Protein 8W97 (pdb70)

Solvent-accessible surface area: 7533 Å² total; per-residue (Å²): 40,74,1,23,13,79,22,142,1,122,47,2,25,92,0,22,56,102,21,47,122,24,7,50,113,52,92,89,129,68,0,79,92,5,31,158,123,53,81,61,6,12,26,21,0,87,126,105,34,32,12,3,29,75,6,76,62,42,158,64,138,35,37,20,138,54,45,112,46,42,40,89,51,199,28,105,87,108,4,77,11,40,0,24,31,14,28,115,24,14,26,44,13,1,72,6,0,131,115,0,44,153,66,67,16,99,87,5,20,6,19,19,56,61,81,154,30,96,9,14,14,16,3,106,0,56,119,60,114,66,74,29,75,50,140

Radius of gyration: 14.26 Å; Cα contacts (8 Å, |Δi|>4): 264; chains: 1; bounding box: 38×33×33 Å

B-factor: mean 57.05, std 21.94, range [15.36, 115.43]

Nearest PDB structures (foldseek):
  8w97-assembly1_A  TM=1.007E+00  e=1.903E-24  synthetic construct
  3g65-assembly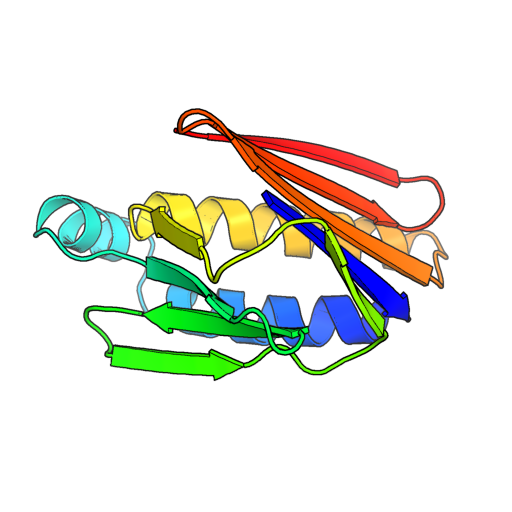1_C  TM=5.078E-01  e=1.380E-02  Homo sapiens
  3pp6-assembly1_A  TM=4.295E-01  e=2.367E+00  Doryteuthis pealeii
  2qo6-assembly1_A  TM=3.217E-01  e=2.660E+00  Danio rerio
  2qo4-assembly1_A  TM=3.185E-01  e=4.502E+00  Danio rerio

Foldseek 3Di:
DKKKFKDWLVLVLVVLVVVLVVLPVDPLVVLVVVLVVVWWKKWKCAPVQWIWIAGGVVTDIDIDDDGDMDDDDDHMDMDTHRSSRVSVVSVVLSVQSVVLVVVPFTMKMWMWDADPNKIKIWICGPVDIDIDIDD

Structure (mmCIF, N/CA/C/O backbone):
data_8W97
#
_entry.id   8W97
#
_cell.length_a   93.948
_cell.length_b   93.948
_cell.length_c   70.845
_cell.angle_alpha   90.000
_cell.angle_beta   90.000
_cell.angle_gamma   120.000
#
_symmetry.space_group_name_H-M   'P 31 2 1'
#
loop_
_atom_site.group_PDB
_atom_site.id
_atom_site.type_symbol
_atom_site.label_atom_id
_atom_site.label_alt_id
_atom_site.label_comp_id
_atom_site.label_asym_id
_atom_site.label_entity_id
_atom_site.label_seq_id
_atom_site.pdbx_PDB_ins_code
_atom_site.Cartn_x
_atom_site.Cartn_y
_atom_site.Cartn_z
_atom_site.occupancy
_atom_site.B_iso_or_equiv
_atom_site.auth_seq_id
_atom_site.auth_comp_id
_atom_site.auth_asym_id
_atom_site.auth_atom_id
_atom_site.pdbx_PDB_model_num
ATOM 1 N N . ILE A 1 1 ? 43.46574 -18.01022 -12.36627 1.000 30.75100 1 ILE A N 1
ATOM 2 C CA . ILE A 1 1 ? 43.56977 -19.32149 -11.70038 1.000 37.82014 1 ILE A CA 1
ATOM 3 C C . ILE A 1 1 ? 44.29728 -20.38517 -12.56711 1.000 32.92662 1 ILE A C 1
ATOM 4 O O . ILE A 1 1 ? 44.14773 -20.39623 -13.78772 1.000 32.14277 1 ILE A O 1
ATOM 9 N N . LYS A 1 2 ? 45.07931 -21.27222 -11.93042 1.000 30.97547 2 LYS A N 1
ATOM 10 C CA . LYS A 1 2 ? 45.79724 -22.34153 -12.63129 1.000 25.35053 2 LYS A CA 1
ATOM 11 C C . LYS A 1 2 ? 45.62475 -23.66991 -11.90788 1.000 25.06300 2 LYS A C 1
ATOM 12 O O . LYS A 1 2 ? 45.88873 -23.74941 -10.70739 1.000 28.08922 2 LYS A O 1
ATOM 18 N N . VAL A 1 3 ? 45.24776 -24.72498 -12.63869 1.000 22.88432 3 VAL A N 1
ATOM 19 C CA . VAL A 1 3 ? 45.00544 -26.04124 -12.05554 1.000 18.02424 3 VAL A CA 1
ATOM 20 C C . VAL A 1 3 ? 45.83157 -27.08326 -12.79927 1.000 20.05391 3 VAL A C 1
ATOM 21 O O . VAL A 1 3 ? 45.88548 -27.07311 -14.03002 1.000 24.16481 3 VAL A O 1
ATOM 25 N N . VAL A 1 4 ? 46.48599 -27.97910 -12.06723 1.000 19.98506 4 VAL A N 1
ATOM 26 C CA . VAL A 1 4 ? 47.33435 -28.99333 -12.68434 1.000 20.39968 4 VAL A CA 1
ATOM 27 C C . VAL A 1 4 ? 46.98928 -30.34808 -12.09669 1.000 23.37941 4 VAL A C 1
ATOM 28 O O . VAL A 1 4 ? 46.96692 -30.49699 -10.87098 1.000 29.08761 4 VAL A O 1
ATOM 32 N N . ILE A 1 5 ? 46.76829 -31.34181 -12.95785 1.000 21.67583 5 ILE A N 1
ATOM 33 C CA . ILE A 1 5 ? 46.49100 -32.71520 -12.52615 1.000 26.51510 5 ILE A CA 1
ATOM 34 C C . ILE A 1 5 ? 47.64234 -33.58918 -12.98999 1.000 30.94795 5 ILE A C 1
ATOM 35 O O . ILE A 1 5 ? 47.92360 -33.66631 -14.19626 1.000 33.98513 5 ILE A O 1
ATOM 40 N N . GLU A 1 6 ? 48.28996 -34.26248 -12.04483 1.000 31.79493 6 GLU A N 1
ATOM 41 C CA . GLU A 1 6 ? 49.36364 -35.18868 -12.36173 1.000 37.33819 6 GLU A CA 1
ATOM 42 C C . GLU A 1 6 ? 48.98459 -36.60118 -11.97234 1.000 38.26666 6 GLU A C 1
ATOM 43 O O . GLU A 1 6 ? 48.24616 -36.82031 -11.00646 1.000 38.59644 6 GLU A O 1
ATOM 49 N N . GLY A 1 7 ? 49.53661 -37.55183 -12.70220 1.000 35.85444 7 GLY A N 1
ATOM 50 C CA . GLY A 1 7 ? 49.52956 -38.90247 -12.19208 1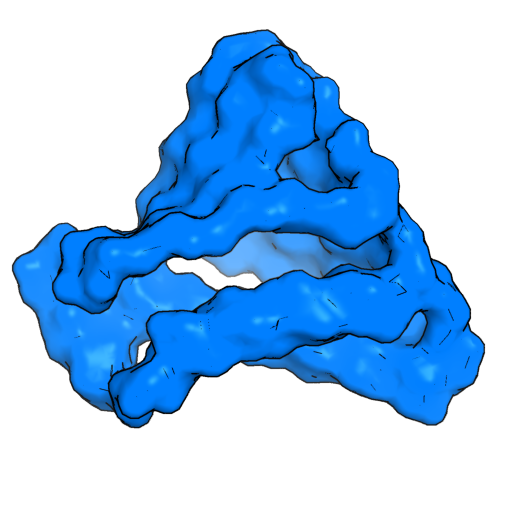.000 38.74858 7 GLY A CA 1
ATOM 51 C C . GLY A 1 7 ? 49.84380 -39.87826 -13.29336 1.000 47.36265 7 GLY A C 1
ATOM 52 O O . GLY A 1 7 ? 50.44282 -39.52808 -14.31427 1.000 48.76226 7 GLY A O 1
ATOM 53 N N . LYS A 1 8 ? 49.45119 -41.12549 -13.04399 1.000 52.81822 8 LYS A N 1
ATOM 54 C CA . LYS A 1 8 ? 49.62283 -42.17216 -14.03332 1.000 50.31366 8 LYS A CA 1
ATOM 55 C C . LYS A 1 8 ? 48.85121 -41.81901 -15.30305 1.000 50.17043 8 LYS A C 1
ATOM 56 O O . LYS A 1 8 ? 47.73390 -41.29859 -15.24778 1.000 50.18449 8 LYS A O 1
ATOM 62 N N . ALA A 1 9 ? 49.47274 -42.07046 -16.45780 1.000 48.56253 9 ALA A N 1
ATOM 63 C CA . ALA A 1 9 ? 48.86617 -41.66262 -17.71937 1.000 44.71697 9 ALA A CA 1
ATOM 64 C C . ALA A 1 9 ? 47.51392 -42.33508 -17.91692 1.000 46.93420 9 ALA A C 1
ATOM 65 O O . ALA A 1 9 ? 46.55304 -41.70457 -18.38148 1.000 53.57154 9 ALA A O 1
ATOM 67 N N . GLU A 1 10 ? 47.40367 -43.60344 -17.52534 1.000 46.91537 10 GLU A N 1
ATOM 68 C CA . GLU A 1 10 ? 46.14661 -44.31980 -17.71712 1.000 49.88315 10 GLU A CA 1
ATOM 69 C C . GLU A 1 10 ? 45.01667 -43.77381 -16.83669 1.000 52.41774 10 GLU A C 1
ATOM 70 O O . GLU A 1 10 ? 43.85759 -43.76194 -17.26239 1.000 55.87756 10 GLU A O 1
ATOM 76 N N . ASP A 1 11 ? 45.31180 -43.33791 -15.60470 1.000 57.15941 11 ASP A N 1
ATOM 77 C CA . ASP A 1 11 ? 44.25053 -42.79500 -14.74568 1.000 58.63032 11 ASP A CA 1
ATOM 78 C C . ASP A 1 11 ? 43.65584 -41.51710 -15.32965 1.000 58.99423 11 ASP A C 1
ATOM 79 O O . ASP A 1 11 ? 42.42477 -41.33185 -15.33393 1.000 59.88812 11 ASP A O 1
ATOM 84 N N . LEU A 1 12 ? 44.52563 -40.59467 -15.76761 1.000 55.06326 12 LEU A N 1
ATOM 85 C CA . LEU A 1 12 ? 44.04076 -39.38031 -16.40195 1.000 50.05252 12 LEU A CA 1
ATOM 86 C C . LEU A 1 12 ? 43.24333 -39.73092 -17.63832 1.000 52.37753 12 LEU A C 1
ATOM 87 O O . LEU A 1 12 ? 42.20792 -39.11452 -17.91345 1.000 60.92621 12 LEU A O 1
ATOM 92 N N . LEU A 1 13 ? 43.70063 -40.73478 -18.39109 1.000 51.84598 13 LEU A N 1
ATOM 93 C CA . LEU A 1 13 ? 42.94015 -41.14491 -19.56367 1.000 50.24944 13 LEU A CA 1
ATOM 94 C C . LEU A 1 13 ? 41.56891 -41.70329 -19.17281 1.000 52.89976 13 LEU A C 1
ATOM 95 O O . LEU A 1 13 ? 40.58838 -41.49010 -19.89181 1.000 55.35353 13 LEU A O 1
ATOM 100 N N . GLU A 1 14 ? 41.47030 -42.37930 -18.02296 1.000 59.70302 14 GLU A N 1
ATOM 101 C CA . GLU A 1 14 ? 40.17791 -42.87860 -17.54538 1.000 61.16759 14 GLU A CA 1
ATOM 102 C C . GLU A 1 14 ? 39.21457 -41.74921 -17.18054 1.000 59.71807 14 GLU A C 1
ATOM 103 O O . GLU A 1 14 ? 38.05312 -41.74972 -17.61901 1.000 64.10439 14 GLU A O 1
ATOM 109 N N . GLU A 1 15 ? 39.66263 -40.80241 -16.34286 1.000 56.83943 15 GLU A N 1
ATOM 110 C CA . GLU A 1 15 ? 38.83671 -39.62941 -16.03020 1.000 52.87902 15 GLU A CA 1
ATOM 111 C C . GLU A 1 15 ? 38.36193 -38.94347 -17.30899 1.000 53.97513 15 GLU A C 1
ATOM 112 O O . GLU A 1 15 ? 37.16747 -38.61856 -17.47683 1.000 56.44879 15 GLU A O 1
ATOM 118 N N . MET A 1 16 ? 39.30051 -38.73754 -18.23649 1.000 50.97577 16 MET A N 1
ATOM 119 C CA . MET A 1 16 ? 38.98802 -38.04339 -19.47266 1.000 49.25464 16 MET A CA 1
ATOM 120 C C . MET A 1 16 ? 37.97456 -38.81009 -20.30129 1.000 50.38735 16 MET A C 1
ATOM 121 O O . MET A 1 16 ? 37.06065 -38.20749 -20.87057 1.000 57.12195 16 MET A O 1
ATOM 126 N N . GLU A 1 17 ? 38.10285 -40.13508 -20.37814 1.000 49.22571 17 GLU A N 1
ATOM 127 C CA . GLU A 1 17 ? 37.14934 -40.87400 -21.19166 1.000 48.46919 17 GLU A CA 1
ATOM 128 C C . GLU A 1 17 ? 35.77031 -40.89151 -20.55380 1.000 49.45390 17 GLU A C 1
ATOM 129 O O . GLU A 1 17 ? 34.76761 -40.85583 -21.27913 1.000 54.41583 17 GLU A O 1
ATOM 135 N N . LYS A 1 18 ? 35.69123 -40.90079 -19.21510 1.000 49.03708 18 LYS A N 1
ATOM 136 C CA . LYS A 1 18 ? 34.38881 -40.74649 -18.56582 1.000 47.45070 18 LYS A CA 1
ATOM 137 C C . LYS A 1 18 ? 33.71902 -39.45211 -19.02059 1.000 51.63532 18 LYS A C 1
ATOM 138 O O . LYS A 1 18 ? 32.54489 -39.44839 -19.42849 1.000 57.45401 18 LYS A O 1
ATOM 144 N N . ILE A 1 19 ? 34.47693 -38.34893 -19.02196 1.000 49.36401 19 ILE A N 1
ATOM 145 C CA . ILE A 1 19 ? 33.89099 -37.05841 -19.40403 1.000 46.18873 19 ILE A CA 1
ATOM 146 C C . ILE A 1 19 ? 33.52907 -37.01916 -20.90003 1.000 50.36073 19 ILE A C 1
ATOM 147 O O . ILE A 1 19 ? 32.44658 -36.53168 -21.29295 1.000 56.65636 19 ILE A O 1
ATOM 152 N N . LYS A 1 20 ? 34.41409 -37.54480 -21.75780 1.000 47.92826 20 LYS A N 1
ATOM 153 C CA . LYS A 1 20 ? 34.15657 -37.52791 -23.19544 1.000 41.44918 20 LYS A CA 1
ATOM 154 C C . LYS A 1 20 ? 32.93242 -38.36052 -23.53971 1.000 49.02089 20 LYS A C 1
ATOM 155 O O . LYS A 1 20 ? 32.18696 -38.01670 -24.46091 1.000 56.76489 20 LYS A O 1
ATOM 161 N N . GLU A 1 21 ? 32.71210 -39.47005 -22.82450 1.000 53.13817 21 GLU A N 1
ATOM 162 C CA . GLU A 1 21 ? 31.45760 -40.19901 -22.99314 1.000 53.36289 21 GLU A CA 1
ATOM 163 C C . GLU A 1 21 ? 30.26043 -39.37604 -22.52743 1.000 54.24219 21 GLU A C 1
ATOM 164 O O . GLU A 1 21 ? 29.25318 -39.28853 -23.24215 1.000 59.25367 21 GLU A O 1
ATOM 170 N N . SER A 1 22 ? 30.35744 -38.72668 -21.36028 1.000 52.30663 22 SER A N 1
ATOM 171 C CA . SER A 1 22 ? 29.21046 -37.95328 -20.87765 1.000 54.69274 22 SER A CA 1
ATOM 172 C C . SER A 1 22 ? 28.78639 -36.87299 -21.87463 1.000 54.70962 22 SER A C 1
ATOM 173 O O . SER A 1 22 ? 27.64935 -36.38816 -21.80579 1.000 56.29955 22 SER A O 1
ATOM 176 N N . LEU A 1 23 ? 29.67797 -36.47378 -22.78997 1.000 58.97125 23 LEU A N 1
ATOM 177 C CA . LEU A 1 23 ? 29.25391 -35.59683 -23.89012 1.000 55.27192 23 LEU A CA 1
ATOM 178 C C . LEU A 1 23 ? 29.11746 -36.26271 -25.26425 1.000 55.35989 23 LEU A C 1
ATOM 179 O O . LEU A 1 23 ? 28.59163 -35.62408 -26.18239 1.000 62.22743 23 LEU A O 1
ATOM 184 N N . SER A 1 24 ? 29.55371 -37.50369 -25.45516 1.000 55.57914 24 SER A N 1
ATOM 185 C CA . SER A 1 24 ? 29.32991 -38.16770 -26.73397 1.000 58.71247 24 SER A CA 1
ATOM 186 C C . SER A 1 24 ? 28.08635 -39.04987 -26.71479 1.000 71.46117 24 SER A C 1
ATOM 187 O O . SER A 1 24 ? 27.84795 -39.78321 -27.68074 1.000 76.67464 24 SER A O 1
ATOM 190 N N . LYS A 1 25 ? 27.31475 -39.01683 -25.61838 1.000 89.27375 25 LYS A N 1
ATOM 191 C CA . LYS A 1 25 ? 25.91784 -39.45128 -25.62703 1.000 89.91290 25 LYS A CA 1
ATOM 192 C C . LYS A 1 25 ? 25.22267 -39.01072 -26.89528 1.000 90.51975 25 LYS A C 1
ATOM 193 O O . LYS A 1 25 ? 24.52791 -39.78892 -27.55331 1.000 91.56825 25 LYS A O 1
ATOM 199 N N . PHE A 1 26 ? 25.38261 -37.74540 -27.22639 1.000 89.96473 26 PHE A N 1
ATOM 200 C CA . PHE A 1 26 ? 24.76410 -37.08804 -28.35237 1.000 90.50075 26 PHE A CA 1
ATOM 201 C C . PHE A 1 26 ? 25.76424 -37.02604 -29.49931 1.000 90.90217 26 PHE A C 1
ATOM 202 O O . PHE A 1 26 ? 26.94834 -36.73136 -29.27326 1.000 90.25578 26 PHE A O 1
ATOM 210 N N . PRO A 1 27 ? 25.35825 -37.32395 -30.73150 1.000 92.03884 27 PRO A N 1
ATOM 211 C CA . PRO A 1 27 ? 26.21925 -37.00921 -31.87414 1.000 93.96932 27 PRO A CA 1
ATOM 212 C C . PRO A 1 27 ? 26.38859 -35.50301 -32.02094 1.000 99.28288 27 PRO A C 1
ATOM 213 O O . PRO A 1 27 ? 25.57540 -34.70837 -31.53870 1.000 94.76029 27 PRO A O 1
ATOM 217 N N . GLU A 1 28 ? 27.46608 -35.12581 -32.72354 1.000 93.97750 28 GLU A N 1
ATOM 218 C CA . GLU A 1 28 ? 28.02922 -33.77758 -32.63009 1.000 93.14785 28 GLU A CA 1
ATOM 219 C C . GLU A 1 28 ? 27.05234 -32.68536 -33.07382 1.000 95.18501 28 GLU A C 1
ATOM 220 O O . GLU A 1 28 ? 27.11091 -31.54905 -32.57588 1.000 95.69076 28 GLU A O 1
ATOM 226 N N . GLU A 1 29 ? 26.15225 -32.99141 -34.00353 1.000 101.40641 29 GLU A N 1
ATOM 227 C CA . GLU A 1 29 ? 25.23214 -31.95799 -34.47324 1.000 102.66647 29 GLU A CA 1
ATOM 228 C C . GLU A 1 29 ? 24.13648 -31.63368 -33.44849 1.000 100.17065 29 GLU A C 1
ATOM 229 O O . GLU A 1 29 ? 23.63802 -30.49654 -33.41214 1.000 95.83267 29 GLU A O 1
ATOM 235 N N . LYS A 1 30 ? 23.77752 -32.57931 -32.57067 1.000 97.75322 30 LYS A N 1
ATOM 236 C CA . LYS A 1 30 ? 22.87815 -32.20240 -31.48151 1.000 94.72759 30 LYS A CA 1
ATOM 237 C C . LYS A 1 30 ? 23.59072 -31.41284 -30.38673 1.000 96.10464 30 LYS A C 1
ATOM 238 O O . LYS A 1 30 ? 22.97790 -30.53868 -29.75368 1.000 92.97106 30 LYS A O 1
ATOM 244 N N . LEU A 1 31 ? 24.87375 -31.69221 -30.14739 1.000 96.60703 31 LEU A N 1
ATOM 245 C CA . LEU A 1 31 ? 25.64802 -30.80757 -29.28416 1.000 94.05479 31 LEU A CA 1
ATOM 246 C C . LEU A 1 31 ? 25.67514 -29.39284 -29.86171 1.000 92.78725 31 LEU A C 1
ATOM 247 O O . LEU A 1 31 ? 25.63500 -28.41024 -29.11213 1.000 95.34665 31 LEU A O 1
ATOM 252 N N . LYS A 1 32 ? 25.70758 -29.26740 -31.19608 1.000 89.71651 32 LYS A N 1
ATOM 253 C CA . LYS A 1 32 ? 25.61820 -27.94025 -31.80754 1.000 90.24218 32 LYS A CA 1
ATOM 254 C C . LYS A 1 32 ? 24.25782 -27.29641 -31.53492 1.000 100.19048 32 LYS A C 1
ATOM 255 O O . LYS A 1 32 ? 24.17855 -26.13198 -31.10437 1.000 102.75416 32 LYS A O 1
ATOM 261 N N . GLU A 1 33 ? 23.17676 -28.03834 -31.81046 1.000 97.24928 33 GLU A N 1
ATOM 262 C CA . GLU A 1 33 ? 21.84001 -27.67371 -31.34148 1.000 93.80278 33 GLU A CA 1
ATOM 263 C C . GLU A 1 33 ? 21.84387 -27.06557 -29.94156 1.000 98.80185 33 GLU A C 1
ATOM 264 O O . GLU A 1 33 ? 21.36007 -25.94834 -29.74255 1.000 94.82058 33 GLU A O 1
ATOM 270 N N . LEU A 1 34 ? 22.39448 -27.78813 -28.96000 1.000 97.44259 34 LEU A N 1
ATOM 271 C CA . LEU A 1 34 ? 22.36199 -27.30520 -27.57860 1.000 94.26251 34 LEU A CA 1
ATOM 272 C C . LEU A 1 34 ? 23.23128 -26.08015 -27.35959 1.000 95.70216 34 LEU A C 1
ATOM 273 O O . LEU A 1 34 ? 22.81296 -25.13557 -26.68061 1.000 91.65759 34 LEU A O 1
ATOM 278 N N . GLU A 1 35 ? 24.46747 -26.09405 -27.86351 1.000 106.30799 35 GLU A N 1
ATOM 279 C CA . GLU A 1 35 ? 25.32988 -24.94908 -27.60328 1.000 106.04523 35 GLU A CA 1
ATOM 280 C C . GLU A 1 35 ? 24.72848 -23.69123 -28.19891 1.000 108.52099 35 GLU A C 1
ATOM 281 O O . GLU A 1 35 ? 25.09290 -22.58113 -27.79053 1.000 107.88106 35 GLU A O 1
ATOM 287 N N . LYS A 1 36 ? 23.81395 -23.84116 -29.15931 1.000 108.24412 36 LYS A N 1
ATOM 288 C CA . LYS A 1 36 ? 23.02378 -22.68953 -29.56725 1.000 111.33427 36 LYS A CA 1
ATOM 289 C C . LYS A 1 36 ? 21.68035 -22.57921 -28.83945 1.000 108.02725 36 LYS A C 1
ATOM 290 O O . LYS A 1 36 ? 21.06847 -21.50700 -28.88234 1.000 108.06672 36 LYS A O 1
ATOM 296 N N . LYS A 1 37 ? 21.22537 -23.62656 -28.13469 1.000 105.83536 37 LYS A N 1
ATOM 297 C CA . LYS A 1 37 ? 20.02723 -23.51248 -27.29530 1.000 102.19850 37 LYS A CA 1
ATOM 298 C C . LYS A 1 37 ? 20.26080 -22.73284 -26.00110 1.000 103.01793 37 LYS A C 1
ATOM 299 O O . LYS A 1 37 ? 19.28959 -22.45174 -25.28676 1.000 99.48414 37 LYS A O 1
ATOM 305 N N . GLY A 1 38 ? 21.50716 -22.37979 -25.68189 1.000 101.95979 38 GLY A N 1
ATOM 306 C CA . GLY A 1 38 ? 21.83344 -21.66215 -24.46494 1.000 95.61386 38 GLY A CA 1
ATOM 307 C C . GLY A 1 38 ? 22.46744 -22.49673 -23.37307 1.000 87.59172 38 GLY A C 1
ATOM 308 O O . GLY A 1 38 ? 22.80847 -21.94619 -22.31522 1.000 77.27276 38 GLY A O 1
ATOM 309 N N . TYR A 1 39 ? 22.66988 -23.79172 -23.60564 1.000 88.19655 39 TYR A N 1
ATOM 310 C CA . TYR A 1 39 ? 23.15073 -24.69488 -22.57467 1.000 78.39789 39 TYR A CA 1
ATOM 311 C C . TYR A 1 39 ? 24.63746 -24.98647 -22.74820 1.000 74.42703 39 TYR A C 1
ATOM 312 O O . TYR A 1 39 ? 25.15824 -25.09103 -23.86493 1.000 73.59259 39 TYR A O 1
ATOM 321 N N . LYS A 1 40 ? 25.30858 -25.11466 -21.61099 1.000 70.16571 40 LYS A N 1
ATOM 322 C CA . LYS A 1 40 ? 26.75392 -25.05764 -21.48354 1.000 59.07226 40 LYS A CA 1
ATOM 323 C C . LYS A 1 40 ? 27.28043 -26.33197 -20.83351 1.000 61.04903 40 LYS A C 1
ATOM 324 O O . LYS A 1 40 ? 26.52794 -27.21939 -20.41926 1.000 64.24982 40 LYS A O 1
ATOM 330 N N . ALA A 1 41 ? 28.60378 -26.39841 -20.74600 1.000 60.14758 41 ALA A N 1
ATOM 331 C CA . ALA A 1 41 ? 29.31451 -27.34148 -19.89774 1.000 53.96216 41 ALA A CA 1
ATOM 332 C C . ALA A 1 41 ? 30.27040 -26.51781 -19.04293 1.000 56.99413 41 ALA A C 1
ATOM 333 O O . ALA A 1 41 ? 30.93101 -25.60740 -19.55507 1.000 56.08213 41 ALA A O 1
ATOM 335 N N . THR A 1 42 ? 30.33730 -26.82678 -17.74467 1.000 54.60683 42 THR A N 1
ATOM 336 C CA . THR A 1 42 ? 30.97084 -25.96480 -16.74665 1.000 48.14310 42 THR A CA 1
ATOM 337 C C . THR A 1 42 ? 32.08484 -26.67971 -15.98125 1.000 52.27804 42 THR A C 1
ATOM 338 O O . THR A 1 42 ? 31.92459 -27.83441 -15.56890 1.000 55.09281 42 THR A O 1
ATOM 342 N N . ILE A 1 43 ? 33.21310 -25.98142 -15.77196 1.000 49.78035 43 ILE A N 1
ATOM 343 C CA . ILE A 1 43 ? 34.24287 -26.40277 -14.81642 1.000 45.07040 43 ILE A CA 1
ATOM 344 C C . ILE A 1 43 ? 34.11944 -25.54340 -13.56473 1.000 47.20494 43 ILE A C 1
ATOM 345 O O . ILE A 1 43 ? 33.95526 -24.31685 -13.65549 1.000 50.50016 43 ILE A O 1
ATOM 350 N N . VAL A 1 44 ? 34.18788 -26.18015 -12.39820 1.000 46.57030 44 VAL A N 1
ATOM 351 C CA . VAL A 1 44 ? 34.21183 -25.47688 -11.12577 1.000 42.53343 44 VAL A CA 1
ATOM 352 C C . VAL A 1 44 ? 35.46343 -25.89103 -10.37247 1.000 46.80987 44 VAL A C 1
ATOM 353 O O . VAL A 1 44 ? 35.64885 -27.07764 -10.06204 1.000 45.70626 44 VAL A O 1
ATOM 357 N N . VAL A 1 45 ? 36.32415 -24.91320 -10.10294 1.000 50.08587 45 VAL A N 1
ATOM 358 C CA . VAL A 1 45 ? 37.54343 -25.11917 -9.33024 1.000 47.28652 45 VAL A CA 1
ATOM 359 C C . VAL A 1 45 ? 37.22242 -24.57207 -7.94500 1.000 52.22368 45 VAL A C 1
ATOM 360 O O . VAL A 1 45 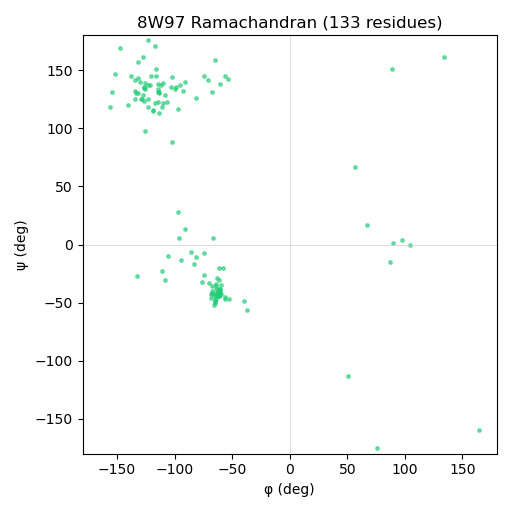? 37.43440 -23.38711 -7.65462 1.000 56.70355 45 VAL A O 1
ATOM 364 N N . LYS A 1 46 ? 36.66457 -25.44414 -7.10020 1.000 50.99646 46 LYS A N 1
ATOM 365 C CA . LYS A 1 46 ? 36.42322 -25.12119 -5.70263 1.000 50.12554 46 LYS A CA 1
ATOM 366 C C . LYS A 1 46 ? 37.75743 -24.96673 -4.98481 1.000 55.55544 46 LYS A C 1
ATOM 367 O O . LYS A 1 46 ? 38.62110 -25.85268 -5.05661 1.000 64.12205 46 LYS A O 1
ATOM 373 N N . GLU A 1 47 ? 37.90064 -23.88131 -4.24924 1.000 56.88253 47 GLU A N 1
ATOM 374 C CA . GLU A 1 47 ? 39.13502 -23.52064 -3.57626 1.000 63.84705 47 GLU A CA 1
ATOM 375 C C . GLU A 1 47 ? 39.53187 -24.49169 -2.42556 1.000 66.54366 47 GLU A C 1
ATOM 376 O O . GLU A 1 47 ? 40.50663 -24.16597 -1.70928 1.000 65.35627 47 GLU A O 1
ATOM 382 N N . ASP A 1 48 ? 38.84448 -25.60911 -2.18223 1.000 64.37971 48 ASP A N 1
ATOM 383 C CA . ASP A 1 48 ? 39.34379 -26.64751 -1.28927 1.000 64.17873 48 ASP A CA 1
ATOM 384 C C . ASP A 1 48 ? 40.16266 -27.70402 -2.04009 1.000 60.61067 48 ASP A C 1
ATOM 385 O O . ASP A 1 48 ? 40.45409 -28.76954 -1.47628 1.000 59.35940 48 ASP A O 1
ATOM 390 N N . GLY A 1 49 ? 40.55087 -27.41552 -3.29139 1.000 52.77477 49 GLY A N 1
ATOM 391 C CA . GLY A 1 49 ? 41.29110 -28.33115 -4.12836 1.000 43.66077 49 GLY A CA 1
ATOM 392 C C . GLY A 1 49 ? 40.44176 -29.11869 -5.10102 1.000 48.19949 49 GLY A C 1
ATOM 393 O O . GLY A 1 49 ? 40.98425 -29.96144 -5.82947 1.000 46.22887 49 GLY A O 1
ATOM 394 N N . THR A 1 50 ? 39.13444 -28.86009 -5.16592 1.000 53.10358 50 THR A N 1
ATOM 395 C CA . THR A 1 50 ? 38.21019 -29.74684 -5.86767 1.000 45.33674 50 THR A CA 1
ATOM 396 C C . THR A 1 50 ? 37.96396 -29.26078 -7.28345 1.000 54.40580 50 THR A C 1
ATOM 397 O O . THR A 1 50 ? 37.76089 -28.06587 -7.51262 1.000 57.31441 50 THR A O 1
ATOM 401 N N . ILE A 1 51 ? 37.94883 -30.19564 -8.22985 1.000 57.43129 51 ILE A N 1
ATOM 402 C CA . ILE A 1 51 ? 37.53665 -29.91428 -9.59926 1.000 49.03666 51 ILE A CA 1
ATOM 403 C C . ILE A 1 51 ? 36.26204 -30.69141 -9.87519 1.000 51.39143 51 ILE A C 1
ATOM 404 O O . ILE A 1 51 ? 36.18933 -31.89033 -9.58031 1.000 53.79511 51 ILE A O 1
ATOM 409 N N . THR A 1 52 ? 35.25181 -30.01181 -10.41900 1.000 50.53002 52 THR A N 1
ATOM 410 C CA . THR A 1 52 ? 34.02760 -30.69190 -10.80861 1.000 48.24693 52 THR A CA 1
ATOM 411 C C . THR A 1 52 ? 33.61030 -30.23691 -12.19101 1.000 53.31672 52 THR A C 1
ATOM 412 O O . THR A 1 52 ? 33.76321 -29.06219 -12.53596 1.000 57.31865 52 THR A O 1
ATOM 416 N N . VAL A 1 53 ? 33.10614 -31.17756 -12.98295 1.000 56.19544 53 VAL A N 1
ATOM 417 C CA . VAL A 1 53 ? 32.66920 -30.92770 -14.34457 1.000 52.89057 53 VAL A CA 1
ATOM 418 C C . VAL A 1 53 ? 31.16617 -31.14811 -14.38260 1.000 56.23609 53 VAL A C 1
ATOM 419 O O . VAL A 1 53 ? 30.67332 -32.13694 -13.82160 1.000 58.47144 53 VAL A O 1
ATOM 423 N N . TYR A 1 54 ? 30.43898 -30.21661 -15.01741 1.000 53.40034 54 TYR A N 1
ATOM 424 C CA . TYR A 1 54 ? 28.97813 -30.20235 -15.04668 1.000 55.13976 54 TYR A CA 1
ATOM 425 C C . TYR A 1 54 ? 28.47244 -30.14527 -16.48300 1.000 56.64460 54 TYR A C 1
A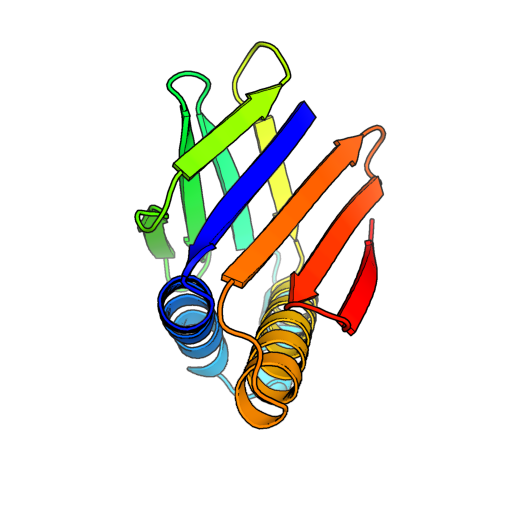TOM 426 O O . TYR A 1 54 ? 29.01294 -29.40536 -17.31584 1.000 53.67934 54 TYR A O 1
ATOM 435 N N . ASN A 1 55 ? 27.41976 -30.91160 -16.76033 1.000 62.97757 55 ASN A N 1
ATOM 436 C CA . ASN A 1 55 ? 26.72871 -30.87435 -18.04553 1.000 66.10052 55 ASN A CA 1
ATOM 437 C C . ASN A 1 55 ? 25.32926 -30.32014 -17.83257 1.000 72.41847 55 ASN A C 1
ATOM 438 O O . ASN A 1 55 ? 24.48474 -30.99660 -17.22867 1.000 81.64611 55 ASN A O 1
ATOM 443 N N . GLU A 1 56 ? 25.07376 -29.12383 -18.39271 1.000 73.44602 56 GLU A N 1
ATOM 444 C CA . GLU A 1 56 ? 23.97576 -28.25477 -17.96257 1.000 76.85217 56 GLU A CA 1
ATOM 445 C C . GLU A 1 56 ? 22.61787 -28.59463 -18.58214 1.000 80.81414 56 GLU A C 1
ATOM 446 O O . GLU A 1 56 ? 21.58623 -28.14360 -18.06177 1.000 77.87720 56 GLU A O 1
ATOM 452 N N . LEU A 1 57 ? 22.56583 -29.36421 -19.67144 1.000 81.50773 57 LEU A N 1
ATOM 453 C CA . LEU A 1 57 ? 21.26104 -29.83322 -20.11894 1.000 82.44112 57 LEU A CA 1
ATOM 454 C C . LEU A 1 57 ? 21.03902 -31.32331 -19.88552 1.000 88.42487 57 LEU A C 1
ATOM 455 O O . LEU A 1 57 ? 19.89825 -31.71800 -19.65385 1.000 98.99640 57 LEU A O 1
ATOM 460 N N . THR A 1 58 ? 22.07070 -32.17459 -19.90752 1.000 82.41164 58 THR A N 1
ATOM 461 C CA . THR A 1 58 ? 21.84046 -33.51206 -19.36558 1.000 80.57071 58 THR A CA 1
ATOM 462 C C . THR A 1 58 ? 22.06228 -33.54247 -17.86250 1.000 82.37223 58 THR A C 1
ATOM 463 O O . THR A 1 58 ? 21.80728 -34.57636 -17.23607 1.000 84.07767 58 THR A O 1
ATOM 467 N N . LYS A 1 59 ? 22.54653 -32.43529 -17.28901 1.000 81.19980 59 LYS A N 1
ATOM 468 C CA . LYS A 1 59 ? 22.52767 -32.15769 -15.84727 1.000 84.30688 59 LYS A CA 1
ATOM 469 C C . LYS A 1 59 ? 23.23754 -33.25846 -15.05036 1.000 83.57446 59 LYS A C 1
ATOM 470 O O . LYS A 1 59 ? 22.63338 -34.01734 -14.28623 1.000 84.42356 59 LYS A O 1
ATOM 476 N N . GLU A 1 60 ? 24.55748 -33.34036 -15.26027 1.000 79.88066 60 GLU A N 1
ATOM 477 C CA . GLU A 1 60 ? 25.37210 -34.34112 -14.57427 1.000 72.33341 60 GLU A CA 1
ATOM 478 C C . GLU A 1 60 ? 26.60757 -33.68053 -13.98773 1.000 70.85946 60 GLU A C 1
ATOM 479 O O . GLU A 1 60 ? 27.05984 -32.63776 -14.46740 1.000 70.26707 60 GLU A O 1
ATOM 485 N N . LYS A 1 61 ? 27.17892 -34.32129 -12.96680 1.000 70.45265 61 LYS A N 1
ATOM 486 C CA . LYS A 1 61 ? 28.44033 -33.87599 -12.39225 1.000 69.09824 61 LYS A CA 1
ATOM 487 C C . LYS A 1 61 ? 29.38635 -35.05823 -12.30905 1.000 68.66915 61 LYS A C 1
ATOM 488 O O . LYS A 1 61 ? 28.97510 -36.18333 -11.99983 1.000 73.77541 61 LYS A O 1
ATOM 494 N N . HIS A 1 62 ? 30.64603 -34.80426 -12.62577 1.000 67.60160 62 HIS A N 1
ATOM 495 C CA . HIS A 1 62 ? 31.70617 -35.71930 -12.25005 1.000 67.25892 62 HIS A CA 1
ATOM 496 C C . HIS A 1 62 ? 32.85648 -34.91532 -11.67220 1.000 66.12870 62 HIS A C 1
ATOM 497 O O . HIS A 1 62 ? 33.35845 -33.98381 -12.31201 1.000 65.62256 62 HIS A O 1
ATOM 504 N N . THR A 1 63 ? 33.25527 -35.29057 -10.45796 1.000 65.94705 63 THR A N 1
ATOM 505 C CA . THR A 1 63 ? 34.28531 -34.61463 -9.68389 1.000 64.98526 63 THR A CA 1
ATOM 506 C C . THR A 1 63 ? 35.60214 -35.35829 -9.89645 1.000 64.79039 63 THR A C 1
ATOM 507 O O . THR A 1 63 ? 35.71534 -36.53161 -9.52396 1.000 65.41285 63 THR A O 1
ATOM 511 N N . LEU A 1 64 ? 36.59048 -34.67842 -10.48641 1.000 56.25893 64 LEU A N 1
ATOM 512 C CA . LEU A 1 64 ? 37.87844 -35.30219 -10.77564 1.000 49.90149 64 LEU A CA 1
ATOM 513 C C . LEU A 1 64 ? 38.46440 -35.91972 -9.51689 1.000 53.59910 64 LEU A C 1
ATOM 514 O O . LEU A 1 64 ? 38.32310 -35.37343 -8.41822 1.000 54.13640 64 LEU A O 1
ATOM 519 N N . LYS A 1 65 ? 39.10578 -37.08138 -9.67123 1.000 53.91052 65 LYS A N 1
ATOM 520 C CA . LYS A 1 65 ? 39.58269 -37.78888 -8.48571 1.000 53.23215 65 LYS A CA 1
ATOM 521 C C . LYS A 1 65 ? 41.01958 -38.29666 -8.54802 1.000 55.55912 65 LYS A C 1
ATOM 522 O O . LYS A 1 65 ? 41.65013 -38.47354 -7.50178 1.000 60.71170 65 LYS A O 1
ATOM 528 N N . LYS A 1 66 ? 41.54581 -38.56951 -9.73408 1.000 53.41031 66 LYS A N 1
ATOM 529 C CA . LYS A 1 66 ? 42.67764 -39.48214 -9.84105 1.000 50.23775 66 LYS A CA 1
ATOM 530 C C . LYS A 1 66 ? 43.99986 -38.72530 -9.97467 1.000 51.65940 66 LYS A C 1
ATOM 531 O O . LYS A 1 66 ? 44.11519 -37.75747 -10.73423 1.000 58.27737 66 LYS A O 1
ATOM 537 N N . GLY A 1 67 ? 44.98931 -39.14896 -9.20293 1.000 51.34541 67 GLY A N 1
ATOM 538 C CA . GLY A 1 67 ? 46.23397 -38.41168 -9.13879 1.000 46.06490 67 GLY A CA 1
ATOM 539 C C . GLY A 1 67 ? 46.13598 -37.14760 -8.29680 1.000 40.22172 67 GLY A C 1
ATOM 540 O O . GLY A 1 67 ? 45.11801 -36.84128 -7.66423 1.000 38.36208 67 GLY A O 1
ATOM 541 N N . LYS A 1 68 ? 47.23814 -36.39787 -8.30618 1.000 40.57174 68 LYS A N 1
ATOM 542 C CA . LYS A 1 68 ? 47.41464 -35.24517 -7.43362 1.000 30.71299 68 LYS A CA 1
ATOM 543 C C . LYS A 1 68 ? 46.96789 -33.97672 -8.13353 1.000 27.41628 68 LYS A C 1
ATOM 544 O O . LYS A 1 68 ? 47.37712 -33.70683 -9.26452 1.000 29.15303 68 LYS A O 1
ATOM 550 N N . VAL A 1 69 ? 46.16073 -33.17772 -7.44184 1.000 29.14140 69 VAL A N 1
ATOM 551 C CA . VAL A 1 69 ? 45.59878 -31.96075 -8.01515 1.000 29.74097 69 VAL A CA 1
ATOM 552 C C . VAL A 1 69 ? 46.21016 -30.75123 -7.32077 1.000 27.92486 69 VAL A C 1
ATOM 553 O O . VAL A 1 69 ? 46.37011 -30.74215 -6.09646 1.000 30.64597 69 VAL A O 1
ATOM 557 N N . THR A 1 70 ? 46.55763 -29.73887 -8.11089 1.000 27.10127 70 THR A N 1
ATOM 558 C CA . THR A 1 70 ? 47.19696 -28.51929 -7.64580 1.000 24.22783 70 THR A CA 1
ATOM 559 C C . THR A 1 70 ? 46.40342 -27.32881 -8.14637 1.000 25.49508 70 THR A C 1
ATOM 560 O O . THR A 1 70 ? 46.14345 -27.22909 -9.34687 1.000 24.21002 70 THR A O 1
ATOM 564 N N . VAL A 1 71 ? 46.03908 -26.41885 -7.24849 1.000 28.07671 71 VAL A N 1
ATOM 565 C CA . VAL A 1 71 ? 45.37839 -25.17759 -7.63488 1.000 25.11217 71 VAL A CA 1
ATOM 566 C C . VAL A 1 71 ? 46.21244 -24.01882 -7.11183 1.000 29.23144 71 VAL A C 1
ATOM 567 O O . VAL A 1 71 ? 46.51380 -23.95049 -5.91301 1.000 35.10889 71 VAL A O 1
ATOM 571 N N . GLU A 1 72 ? 46.58500 -23.11864 -8.00563 1.000 30.44986 72 GLU A N 1
ATOM 572 C CA . GLU A 1 72 ? 47.27814 -21.88737 -7.67261 1.000 30.52544 72 GLU A CA 1
ATOM 573 C C . GLU A 1 72 ? 46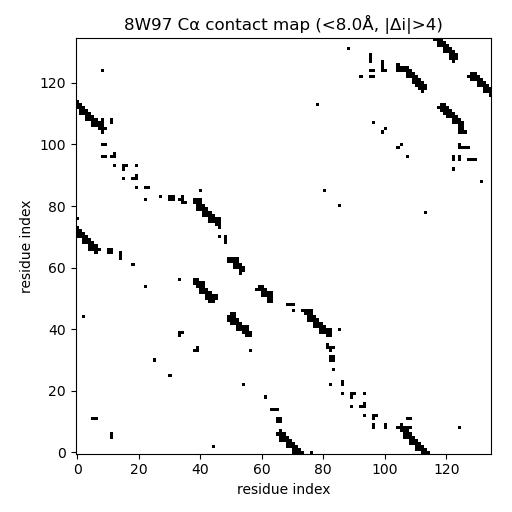.28795 -20.77213 -7.93046 1.000 32.43280 72 GLU A C 1
ATOM 574 O O . GLU A 1 72 ? 45.77777 -20.63954 -9.05189 1.000 33.22801 72 GLU A O 1
ATOM 580 N N . GLY A 1 73 ? 45.99709 -19.99881 -6.89736 1.000 33.71311 73 GLY A N 1
ATOM 581 C CA . GLY A 1 73 ? 44.94115 -19.01885 -7.00056 1.000 39.62474 73 GLY A CA 1
ATOM 582 C C . GLY A 1 73 ? 44.02905 -19.06017 -5.79469 1.000 45.82460 73 GLY A C 1
ATOM 583 O O . GLY A 1 73 ? 43.99645 -20.04529 -5.04585 1.000 44.97235 73 GLY A O 1
ATOM 584 N N . LYS A 1 74 ? 43.28280 -17.98643 -5.59289 1.000 52.96390 74 LYS A N 1
ATOM 585 C CA . LYS A 1 74 ? 42.41972 -17.84820 -4.43430 1.000 57.04343 74 LYS A CA 1
ATOM 586 C C . LYS A 1 74 ? 40.98299 -17.64330 -4.88925 1.000 64.86261 74 LYS A C 1
ATOM 587 O O . LYS A 1 74 ? 40.71372 -16.87667 -5.82423 1.000 64.12420 74 LYS A O 1
ATOM 593 N N . GLY A 1 75 ? 40.07180 -18.31966 -4.21160 1.000 67.33312 75 GLY A N 1
ATOM 594 C CA . GLY A 1 75 ? 38.67316 -18.29336 -4.60186 1.000 70.44840 75 GLY A CA 1
ATOM 595 C C . GLY A 1 75 ? 38.35244 -19.37386 -5.61292 1.000 68.79547 75 GLY A C 1
ATOM 596 O O . GLY A 1 75 ? 39.20127 -19.81262 -6.39362 1.000 65.52829 75 GLY A O 1
ATOM 597 N N . GLU A 1 76 ? 37.09965 -19.83134 -5.57841 1.000 74.05823 76 GLU A N 1
ATOM 598 C CA . GLU A 1 76 ? 36.68506 -20.76977 -6.60700 1.000 73.73628 76 GLU A CA 1
ATOM 599 C C . GLU A 1 76 ? 36.48694 -20.04164 -7.93317 1.000 70.66829 76 GLU A C 1
ATOM 600 O O . GLU A 1 76 ? 36.06750 -18.87924 -7.97937 1.000 71.21682 76 GLU A O 1
ATOM 606 N N . LYS A 1 77 ? 36.81449 -20.72998 -9.02348 1.000 61.87229 77 LYS A N 1
ATOM 607 C CA . LYS A 1 77 ? 36.54098 -20.17788 -10.34239 1.000 52.83510 77 LYS A CA 1
ATOM 608 C C . LYS A 1 77 ? 35.55922 -21.08106 -11.07150 1.000 51.47694 77 LYS A C 1
ATOM 609 O O . LYS A 1 77 ? 35.25377 -22.20193 -10.64138 1.000 51.99141 77 LYS A O 1
ATOM 615 N N . LYS A 1 78 ? 35.09314 -20.58000 -12.20963 1.000 53.71480 78 LYS A N 1
ATOM 616 C CA . LYS A 1 78 ? 34.00473 -21.23129 -12.92276 1.000 51.61176 78 LYS A CA 1
ATOM 617 C C . LYS A 1 78 ? 34.08100 -20.83807 -14.39135 1.000 53.36697 78 LYS A C 1
ATOM 618 O O . LYS A 1 78 ? 33.98604 -19.65159 -14.72963 1.000 55.03013 78 LYS A O 1
ATOM 624 N N . ILE A 1 79 ? 34.27631 -21.83051 -15.25412 1.000 49.71697 79 ILE A N 1
ATOM 625 C CA . ILE A 1 79 ? 34.41243 -21.62742 -16.69302 1.000 51.72618 79 ILE A CA 1
ATOM 626 C C . ILE A 1 79 ? 33.19904 -22.26964 -17.36328 1.000 53.14641 79 ILE A C 1
ATOM 627 O O . ILE A 1 79 ? 32.83754 -23.40771 -17.03703 1.000 52.76809 79 ILE A O 1
ATOM 632 N N . GLU A 1 80 ? 32.54550 -21.53973 -18.26966 1.000 47.90673 80 GLU A N 1
ATOM 633 C CA . GLU A 1 80 ? 31.47633 -22.10705 -19.08626 1.000 51.99010 80 GLU A CA 1
ATOM 634 C C . GLU A 1 80 ? 31.93334 -22.23048 -20.53801 1.000 57.09842 80 GLU A C 1
ATOM 635 O O . GLU A 1 80 ? 32.58348 -21.32478 -21.07182 1.000 59.23728 80 GLU A O 1
ATOM 641 N N . LEU A 1 81 ? 31.57987 -23.34727 -21.17885 1.000 57.54305 81 LEU A N 1
ATOM 642 C CA . LEU A 1 81 ? 31.94729 -23.65149 -22.54969 1.000 50.00218 81 LEU A CA 1
ATOM 643 C C . LEU A 1 81 ? 30.72916 -24.11269 -23.33573 1.000 49.77012 81 LEU A C 1
ATOM 644 O O . LEU A 1 81 ? 29.90110 -24.86281 -22.81480 1.000 57.72315 81 LEU A O 1
ATOM 649 N N . PRO A 1 82 ? 30.63788 -23.73016 -24.60366 1.000 46.95328 82 PRO A N 1
ATOM 650 C CA . PRO A 1 82 ? 29.62295 -24.33889 -25.47786 1.000 57.76110 82 PRO A CA 1
ATOM 651 C C . PRO A 1 82 ? 29.78114 -25.85747 -25.49844 1.000 54.72519 82 PRO A C 1
ATOM 652 O O . PRO A 1 82 ? 30.89321 -26.38044 -25.41056 1.000 61.02052 82 PRO A O 1
ATOM 656 N N . LEU A 1 83 ? 28.65695 -26.57433 -25.58035 1.000 55.39664 83 LEU A N 1
ATOM 657 C CA . LEU A 1 83 ? 28.71850 -28.03175 -25.45210 1.000 54.00692 83 LEU A CA 1
ATOM 658 C C . LEU A 1 83 ? 29.55915 -28.67956 -26.55263 1.000 55.36656 83 LEU A C 1
ATOM 659 O O . LEU A 1 83 ? 30.32764 -29.610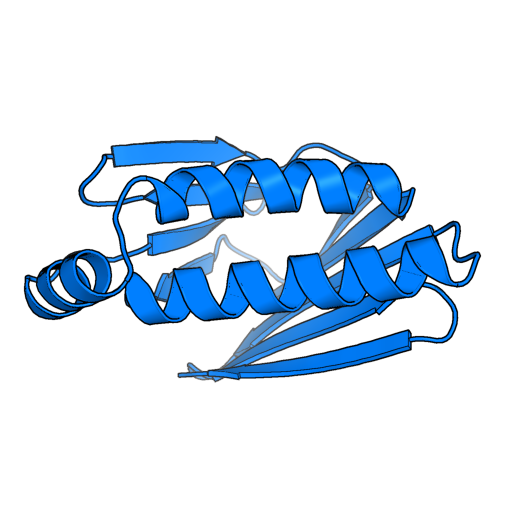81 -26.28138 1.000 54.28648 83 LEU A O 1
ATOM 664 N N . LEU A 1 84 ? 29.43000 -28.21599 -27.79882 1.000 59.38727 84 LEU A N 1
ATOM 665 C CA . LEU A 1 84 ? 30.25886 -28.77294 -28.86764 1.000 57.26018 84 LEU A CA 1
ATOM 666 C C . LEU A 1 84 ? 31.73181 -28.41707 -28.68240 1.000 52.06980 84 LEU A C 1
ATOM 667 O O . LEU A 1 84 ? 32.62026 -29.24249 -28.94537 1.000 52.39355 84 LEU A O 1
ATOM 672 N N . THR A 1 85 ? 32.00982 -27.18337 -28.25232 1.000 51.94925 85 THR A N 1
ATOM 673 C CA . THR A 1 85 ? 33.37785 -26.80037 -27.91746 1.000 46.01007 85 THR A CA 1
ATOM 674 C C . THR A 1 85 ? 33.95665 -27.73462 -26.85937 1.000 42.98402 85 THR A C 1
ATOM 675 O O . THR A 1 85 ? 35.09301 -28.21715 -26.98686 1.000 47.48750 85 THR A O 1
ATOM 679 N N . ALA A 1 86 ? 33.17453 -28.02083 -25.81859 1.000 42.58383 86 ALA A N 1
ATOM 680 C CA . ALA A 1 86 ? 33.62919 -28.93185 -24.77601 1.000 38.08402 86 ALA A CA 1
ATOM 681 C C . ALA A 1 86 ? 33.89605 -30.32676 -25.33211 1.000 41.84469 86 ALA A C 1
ATOM 682 O O . ALA A 1 86 ? 34.91780 -30.94751 -25.00739 1.000 42.06864 86 ALA A O 1
ATOM 684 N N . TYR A 1 87 ? 32.99329 -30.84188 -26.17162 1.000 44.61123 87 TYR A N 1
ATOM 685 C CA . TYR A 1 87 ? 33.22430 -32.17094 -26.72471 1.000 41.02109 87 TYR A CA 1
ATOM 686 C C . TYR A 1 87 ? 34.51966 -32.21326 -27.52534 1.000 41.50853 87 TYR A C 1
ATOM 687 O O . TYR A 1 87 ? 35.29791 -33.17158 -27.41569 1.000 44.72610 87 TYR A O 1
ATOM 696 N N . LYS A 1 88 ? 34.77629 -31.17915 -28.32630 1.000 42.76294 88 LYS A N 1
ATOM 697 C CA . LYS A 1 88 ? 36.00577 -31.16085 -29.11421 1.000 38.49775 88 LYS A CA 1
ATOM 698 C C . LYS A 1 88 ? 37.24570 -31.13675 -28.21466 1.000 41.13899 88 LYS A C 1
ATOM 699 O O . LYS A 1 88 ? 38.22945 -31.84889 -28.47127 1.000 46.87568 88 LYS A O 1
ATOM 705 N N . VAL A 1 89 ? 37.21570 -30.33820 -27.14674 1.000 37.56555 89 VAL A N 1
ATOM 706 C CA . VAL A 1 89 ? 38.39068 -30.23865 -26.27961 1.000 35.56706 89 VAL A CA 1
ATOM 707 C C . VAL A 1 89 ? 38.64500 -31.55118 -25.53653 1.000 35.87203 89 VAL A C 1
ATOM 708 O O . VAL A 1 89 ? 39.79558 -32.00668 -25.41636 1.000 36.85800 89 VAL A O 1
ATOM 712 N N . ALA A 1 90 ? 37.58036 -32.18356 -25.03106 1.000 38.38504 90 ALA A N 1
ATOM 713 C CA . ALA A 1 90 ? 37.72745 -33.48389 -24.37564 1.000 31.91189 90 ALA A CA 1
ATOM 714 C C . ALA A 1 90 ? 38.27913 -34.53753 -25.32890 1.000 37.76090 90 ALA A C 1
ATOM 715 O O . ALA A 1 90 ? 39.16341 -35.32464 -24.95644 1.000 35.37569 90 ALA A O 1
ATOM 717 N N . SER A 1 91 ? 37.76205 -34.57637 -26.56386 1.000 41.05496 91 SER A N 1
ATOM 718 C CA . SER A 1 91 ? 38.26028 -35.54915 -27.52952 1.000 41.59970 91 SER A CA 1
ATOM 719 C C . SER A 1 91 ? 39.74765 -35.32831 -27.82824 1.000 43.33615 91 SER A C 1
ATOM 720 O O . SER A 1 91 ? 40.51492 -36.29901 -27.90734 1.000 44.74666 91 SER A O 1
ATOM 723 N N . ASP A 1 92 ? 40.18243 -34.06177 -27.96938 1.000 41.19363 92 ASP A N 1
ATOM 724 C CA . ASP A 1 92 ? 41.60997 -33.79086 -28.19047 1.000 42.56963 92 ASP A CA 1
ATOM 725 C C . ASP A 1 92 ? 42.48047 -34.28210 -27.03633 1.000 39.63026 92 ASP A C 1
ATOM 726 O O . ASP A 1 92 ? 43.55741 -34.85620 -27.26888 1.000 43.06649 92 ASP A O 1
ATOM 731 N N . ILE A 1 93 ? 42.05467 -34.04231 -25.78594 1.000 38.89006 93 ILE A N 1
ATOM 732 C CA . ILE A 1 93 ? 42.86327 -34.50239 -24.64928 1.000 34.97922 93 ILE A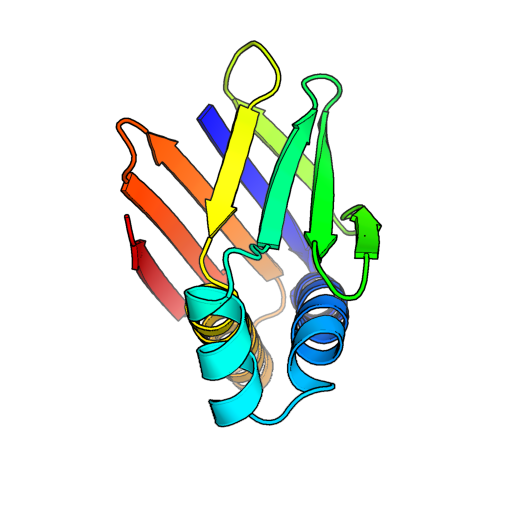 CA 1
ATOM 733 C C . ILE A 1 93 ? 42.95164 -36.02600 -24.62107 1.000 39.85209 93 ILE A C 1
ATOM 734 O O . ILE A 1 93 ? 44.02661 -36.60088 -24.37680 1.000 40.59223 93 ILE A O 1
ATOM 739 N N . VAL A 1 94 ? 41.82633 -36.70618 -24.86078 1.000 41.86098 94 VAL A N 1
ATOM 740 C CA . VAL A 1 94 ? 41.85648 -38.16423 -24.89018 1.000 35.33580 94 VAL A CA 1
ATOM 741 C C . VAL A 1 94 ? 42.78919 -38.65212 -25.99155 1.000 38.60364 94 VAL A C 1
ATOM 742 O O . VAL A 1 94 ? 43.53795 -39.61168 -25.80087 1.000 46.00619 94 VAL A O 1
ATOM 746 N N . GLU A 1 95 ? 42.76217 -38.00037 -27.15769 1.000 39.73644 95 GLU A N 1
ATOM 747 C CA . GLU A 1 95 ? 43.62594 -38.41291 -28.26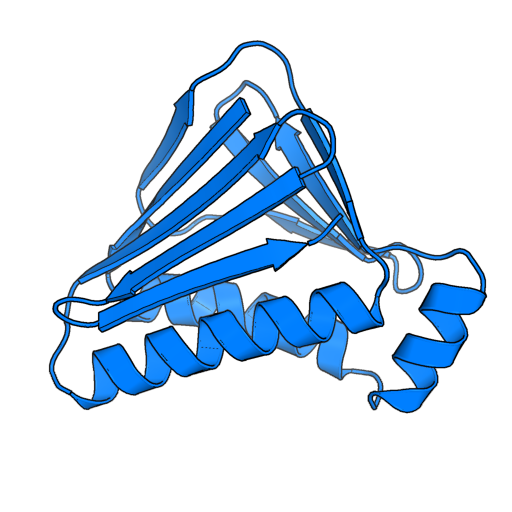507 1.000 43.07824 95 GLU A CA 1
ATOM 748 C C . GLU A 1 95 ? 45.10517 -38.25796 -27.92550 1.000 43.66918 95 GLU A C 1
ATOM 749 O O . GLU A 1 95 ? 45.91779 -39.12867 -28.26314 1.000 45.71013 95 GLU A O 1
ATOM 755 N N . THR A 1 96 ? 45.48745 -37.13828 -27.29963 1.000 43.67355 96 THR A N 1
ATOM 756 C CA . THR A 1 96 ? 46.89399 -36.98983 -26.92554 1.000 39.78251 96 THR A CA 1
ATOM 757 C C . THR A 1 96 ? 47.29252 -38.00103 -25.86015 1.000 41.89425 96 THR A C 1
ATOM 758 O O . THR A 1 96 ? 48.38531 -38.56909 -25.92618 1.000 42.21985 96 THR A O 1
ATOM 762 N N . LEU A 1 97 ? 46.42959 -38.23364 -24.86284 1.000 45.56670 97 LEU A N 1
ATOM 763 C CA . LEU A 1 97 ? 46.74504 -39.23136 -23.84180 1.000 39.95523 97 LEU A CA 1
ATOM 764 C C . LEU A 1 97 ? 46.87659 -40.62355 -24.45773 1.000 46.12675 97 LEU A C 1
ATOM 765 O O . LEU A 1 97 ? 47.76971 -41.39358 -24.08257 1.000 52.81930 97 LEU A O 1
ATOM 770 N N . ARG A 1 98 ? 46.00694 -40.95818 -25.41867 1.000 48.17943 98 ARG A N 1
ATOM 771 C CA . ARG A 1 98 ? 46.09557 -42.24682 -26.10616 1.000 44.99892 98 ARG A CA 1
ATOM 772 C C . ARG A 1 98 ? 47.38347 -42.36552 -26.91454 1.000 47.91936 98 ARG A C 1
ATOM 773 O O . ARG A 1 98 ? 48.08204 -43.38106 -26.83668 1.000 50.28140 98 ARG A O 1
ATOM 781 N N . LYS A 1 99 ? 47.71015 -41.34330 -27.71341 1.000 50.71360 99 LYS A N 1
ATOM 782 C CA . LYS A 1 99 ? 48.95948 -41.38408 -28.47301 1.000 49.32042 99 LYS A CA 1
ATOM 783 C C . LYS A 1 99 ? 50.16879 -41.46318 -27.54143 1.000 52.11269 99 LYS A C 1
ATOM 784 O O . LYS A 1 99 ? 51.14396 -42.16392 -27.83965 1.000 56.90134 99 LYS A O 1
ATOM 790 N N . GLY A 1 100 ? 50.12512 -40.75253 -26.40959 1.000 52.93579 100 GLY A N 1
ATOM 791 C CA . GLY A 1 100 ? 51.23620 -40.79649 -25.47225 1.000 53.35309 100 GLY A CA 1
ATOM 792 C C . GLY A 1 100 ? 51.42852 -42.16420 -24.84966 1.000 51.04072 100 GLY A C 1
ATOM 793 O O . GLY A 1 100 ? 52.53924 -42.69396 -24.82458 1.000 55.52199 100 GLY A O 1
ATOM 794 N N . ILE A 1 101 ? 50.34496 -42.76141 -24.35053 1.000 50.22737 101 ILE A N 1
ATOM 795 C CA . ILE A 1 101 ? 50.44800 -44.09237 -23.75856 1.000 53.10454 101 ILE A CA 1
ATOM 796 C C . ILE A 1 101 ? 50.85578 -45.12254 -24.80642 1.000 57.77049 101 ILE A C 1
ATOM 797 O O . ILE A 1 101 ? 51.64672 -46.03257 -24.52666 1.000 63.89502 101 ILE A O 1
ATOM 802 N N . GLU A 1 102 ? 50.33726 -44.98990 -26.03211 1.000 54.43497 102 GLU A N 1
ATOM 803 C CA . GLU A 1 102 ? 50.64207 -45.96078 -27.07922 1.000 52.11113 102 GLU A CA 1
ATOM 804 C C . GLU A 1 102 ? 52.12933 -45.96607 -27.40691 1.000 56.20911 102 GLU A C 1
ATOM 805 O O . GLU A 1 102 ? 52.67694 -47.00226 -27.80165 1.000 67.30301 102 GLU A O 1
ATOM 811 N N . ALA A 1 103 ? 52.80499 -44.83101 -27.21743 1.000 56.91669 103 ALA A N 1
ATOM 812 C CA . ALA A 1 103 ? 54.23409 -44.69826 -27.47749 1.000 57.86592 103 ALA A CA 1
ATOM 813 C C . ALA A 1 103 ? 55.08170 -44.85836 -26.20821 1.000 63.24568 103 ALA A C 1
ATOM 814 O O . ALA A 1 103 ? 56.18553 -44.30173 -26.12018 1.000 67.64048 103 ALA A O 1
ATOM 816 N N . GLY A 1 104 ? 54.59205 -45.61986 -25.22262 1.000 66.01817 104 GLY A N 1
ATOM 817 C CA . GLY A 1 104 ? 55.37626 -45.98963 -24.05482 1.000 67.71516 104 GLY A CA 1
ATOM 818 C C . GLY A 1 104 ? 55.32807 -45.05359 -22.85909 1.000 69.27330 104 GLY A C 1
ATOM 819 O O . GLY A 1 104 ? 56.00665 -45.32091 -21.85392 1.000 75.11410 104 GLY A O 1
ATOM 820 N N . ALA A 1 105 ? 54.56289 -43.96984 -22.92405 1.000 65.55054 105 ALA A N 1
ATOM 821 C CA . ALA A 1 105 ? 54.53309 -43.02191 -21.81706 1.000 60.35100 105 ALA A CA 1
ATOM 822 C C . ALA A 1 105 ? 53.81578 -43.62654 -20.61875 1.000 62.25764 105 ALA A C 1
ATOM 823 O O . ALA A 1 105 ? 52.81608 -44.33438 -20.76469 1.000 62.35759 105 ALA A O 1
ATOM 825 N N . THR A 1 106 ? 54.34161 -43.34242 -19.42404 1.000 67.72283 106 THR A N 1
ATOM 826 C CA . THR A 1 106 ? 53.81487 -43.87645 -18.17826 1.000 62.71457 106 THR A CA 1
ATOM 827 C C . THR A 1 106 ? 53.15383 -42.82814 -17.29340 1.000 64.24937 106 THR A C 1
ATOM 828 O O . THR A 1 106 ? 52.30874 -43.18973 -16.46947 1.000 62.29369 106 THR A O 1
ATOM 832 N N . ASP A 1 107 ? 53.49173 -41.54726 -17.46259 1.000 65.50072 107 ASP A N 1
ATOM 833 C CA . ASP A 1 107 ? 53.08113 -40.47651 -16.56046 1.000 61.24847 107 ASP A CA 1
ATOM 834 C C . ASP A 1 107 ? 52.57597 -39.28599 -17.36002 1.000 59.14541 107 ASP A C 1
ATOM 835 O O . ASP A 1 107 ? 53.23393 -38.84401 -18.30813 1.000 57.08705 107 ASP A O 1
ATOM 840 N N . ALA A 1 108 ? 51.41759 -38.76245 -16.97171 1.000 49.18632 108 ALA A N 1
ATOM 841 C CA . ALA A 1 108 ? 50.79417 -37.66830 -17.69098 1.000 39.32391 108 ALA A CA 1
ATOM 842 C C . ALA A 1 108 ? 50.45593 -36.53033 -16.73568 1.000 38.66727 108 ALA A C 1
ATOM 843 O O . ALA A 1 108 ? 50.39547 -36.69157 -15.50224 1.000 39.27508 108 ALA A O 1
ATOM 845 N N . SER A 1 109 ? 50.25488 -35.36059 -17.33452 1.000 34.10312 109 SER A N 1
ATOM 846 C CA . SER A 1 109 ? 49.76617 -34.21403 -16.58775 1.000 30.45289 109 SER A CA 1
ATOM 847 C C . SER A 1 109 ? 48.98365 -33.30017 -17.51818 1.000 28.12137 109 SER A C 1
ATOM 848 O O . SER A 1 109 ? 49.29003 -33.17364 -18.70893 1.000 30.49799 109 SER A O 1
ATOM 851 N N . ILE A 1 110 ? 47.96068 -32.66924 -16.95358 1.000 27.51627 110 ILE A N 1
ATOM 852 C CA . ILE A 1 110 ? 47.08347 -31.76613 -17.68804 1.000 24.31979 110 ILE A CA 1
ATOM 853 C C . ILE A 1 110 ? 47.01150 -30.45552 -16.92067 1.000 26.01164 110 ILE A C 1
ATOM 854 O O . ILE A 1 110 ? 46.67145 -30.45724 -15.73198 1.000 28.12743 110 ILE A O 1
ATOM 859 N N . THR A 1 111 ? 47.32744 -29.34306 -17.59197 1.000 25.12242 111 THR A N 1
ATOM 860 C CA . THR A 1 111 ? 47.29186 -28.01149 -16.98571 1.000 22.04950 111 THR A CA 1
ATOM 861 C C . THR A 1 111 ? 46.21136 -27.16293 -17.63031 1.000 21.77155 111 THR A C 1
ATOM 862 O O . THR A 1 111 ? 46.14991 -27.07151 -18.85927 1.000 28.83544 111 THR A O 1
ATOM 866 N N . LEU A 1 112 ? 45.37435 -26.54155 -16.80371 1.000 19.80612 112 LEU A N 1
ATOM 867 C CA . LEU A 1 112 ? 44.34775 -25.60046 -17.23328 1.000 20.42657 112 LEU A CA 1
ATOM 868 C C . LEU A 1 112 ? 44.63460 -24.22465 -16.65075 1.000 28.23286 112 LEU A C 1
ATOM 869 O O . LEU A 1 112 ? 44.68589 -24.06683 -15.42313 1.000 28.80319 112 LEU A O 1
ATOM 874 N N . GLU A 1 113 ? 44.78809 -23.22482 -17.51970 1.000 26.01682 113 GLU A N 1
ATOM 875 C CA . GLU A 1 113 ? 44.97512 -21.84488 -17.08819 1.000 28.23516 113 GLU A CA 1
ATOM 876 C C . GLU A 1 113 ? 43.80848 -21.06167 -17.64845 1.000 32.03081 113 GLU A C 1
ATOM 877 O O . GLU A 1 113 ? 43.64520 -20.97632 -18.87060 1.000 39.59589 113 GLU A O 1
ATOM 883 N N . TYR A 1 114 ? 42.98064 -20.53000 -16.77465 1.000 35.07286 114 TYR A N 1
ATOM 884 C CA . TYR A 1 114 ? 41.89932 -19.64933 -17.18296 1.000 39.56051 114 TYR A CA 1
ATOM 885 C C . TYR A 1 114 ? 42.22424 -18.25443 -16.68531 1.000 43.33580 114 TYR A C 1
ATOM 886 O O . TYR A 1 114 ? 42.38347 -18.05110 -15.47614 1.000 47.27086 114 TYR A O 1
ATOM 895 N N . LYS A 1 115 ? 42.37238 -17.31675 -17.62142 1.000 50.98479 115 LYS A N 1
ATOM 896 C CA . LYS A 1 115 ? 42.73752 -15.93381 -17.31961 1.000 58.48462 115 LYS A CA 1
ATOM 897 C C . LYS A 1 115 ? 42.21326 -15.04846 -18.43546 1.000 70.18967 115 LYS A C 1
ATOM 898 O O . LYS A 1 115 ? 42.40136 -15.36330 -19.61446 1.000 71.26450 115 LYS A O 1
ATOM 904 N N . ASP A 1 116 ? 41.52817 -13.96871 -18.06644 1.000 93.95825 116 ASP A N 1
ATOM 905 C CA . ASP A 1 116 ? 41.09226 -12.94859 -19.01407 1.000 96.26146 116 ASP A CA 1
ATOM 906 C C . ASP A 1 116 ? 40.03400 -13.45709 -19.99336 1.000 94.13317 116 ASP A C 1
ATOM 907 O O . ASP A 1 116 ? 39.79777 -12.82659 -21.02925 1.000 95.43473 116 ASP A O 1
ATOM 912 N N . GLY A 1 117 ? 39.37655 -14.58141 -19.69500 1.000 73.51860 117 GLY A N 1
ATOM 913 C CA . GLY A 1 117 ? 38.48947 -15.22549 -20.64031 1.000 68.15853 117 GLY A CA 1
ATOM 914 C C . GLY A 1 117 ? 39.16756 -16.20507 -21.58085 1.000 64.15849 117 GLY A C 1
ATOM 915 O O . GLY A 1 117 ? 38.47659 -16.98823 -22.24723 1.000 56.92583 117 GLY A O 1
ATOM 916 N N . LYS A 1 118 ? 40.49711 -16.16925 -21.66976 1.000 65.00178 118 LYS A N 1
ATOM 917 C CA . LYS A 1 118 ? 41.24318 -17.19347 -22.38719 1.000 56.11976 118 LYS A CA 1
ATOM 918 C C . LYS A 1 118 ? 41.41943 -18.41878 -21.50443 1.000 48.21081 118 LYS A C 1
ATOM 919 O O . LYS A 1 118 ? 41.91418 -18.33100 -20.37312 1.000 48.06397 118 LYS A O 1
ATOM 925 N N . ILE A 1 119 ? 41.01885 -19.56026 -22.03635 1.000 43.28739 119 ILE A N 1
ATOM 926 C CA . ILE A 1 119 ? 41.23828 -20.85045 -21.41063 1.000 36.68233 119 ILE A CA 1
ATOM 927 C C . ILE A 1 119 ? 42.30456 -21.57110 -22.22753 1.000 33.88674 119 ILE A C 1
ATOM 928 O O . ILE A 1 119 ? 42.21854 -21.60552 -23.46339 1.000 30.62059 119 ILE A O 1
ATOM 933 N N . THR A 1 120 ? 43.34706 -22.07196 -21.54299 1.000 32.02662 120 THR A N 1
ATOM 934 C CA . THR A 1 120 ? 44.48972 -22.76233 -22.14698 1.000 26.57341 120 THR A CA 1
ATOM 935 C C . THR A 1 120 ? 44.72857 -24.09239 -21.44864 1.000 25.96303 120 THR A C 1
ATOM 936 O O . THR A 1 120 ? 44.95874 -24.11273 -20.23772 1.000 30.84680 120 THR A O 1
ATOM 940 N N . ILE A 1 121 ? 44.75028 -25.18619 -22.21361 1.000 25.24945 121 ILE A N 1
ATOM 941 C CA . ILE A 1 121 ? 44.98673 -26.53163 -21.69038 1.000 22.36236 121 ILE A CA 1
ATOM 942 C C . ILE A 1 121 ? 46.30155 -27.03716 -22.26034 1.000 24.57618 121 ILE A C 1
ATOM 943 O O . ILE A 1 121 ? 46.56434 -26.87050 -23.45558 1.000 28.49568 121 ILE A O 1
ATOM 948 N N . THR A 1 122 ? 47.10578 -27.69107 -21.42666 1.000 19.62203 122 THR A N 1
ATOM 949 C CA . THR A 1 122 ? 48.32397 -28.35159 -21.89243 1.000 24.49942 122 THR A CA 1
ATOM 950 C C . THR A 1 122 ? 48.33347 -29.80534 -21.43558 1.000 25.18529 122 THR A C 1
ATOM 951 O O . THR A 1 122 ? 48.23935 -30.08137 -20.23348 1.000 30.97228 122 THR A O 1
ATOM 955 N N . VAL A 1 123 ? 48.45148 -30.73030 -22.38578 1.000 26.11261 123 VAL A N 1
ATOM 956 C CA . VAL A 1 123 ? 48.54546 -32.15225 -22.08470 1.000 23.11428 123 VAL A CA 1
ATOM 957 C C . VAL A 1 123 ? 49.97921 -32.55888 -22.33387 1.000 28.41450 123 VAL A C 1
ATOM 958 O O . VAL A 1 123 ? 50.49221 -32.37071 -23.44777 1.000 33.48338 123 VAL A O 1
ATOM 962 N N . LYS A 1 124 ? 50.62216 -33.10875 -21.30217 1.000 26.84169 124 LYS A N 1
ATOM 963 C CA . LYS A 1 124 ? 51.98833 -33.62153 -21.37277 1.000 30.50822 124 LYS A CA 1
ATOM 964 C C . LYS A 1 124 ? 51.94424 -35.10785 -21.04627 1.000 34.32616 124 LYS A C 1
ATOM 965 O O . LYS A 1 124 ? 51.59384 -35.48767 -19.92048 1.000 37.96775 124 LYS A O 1
ATOM 971 N N . VAL A 1 125 ? 52.27668 -35.94762 -22.02040 1.000 40.02016 125 VAL A N 1
ATOM 972 C CA . VAL A 1 125 ? 52.30817 -37.39845 -21.81370 1.000 40.97934 125 VAL A CA 1
ATOM 973 C C . VAL A 1 125 ? 53.70170 -37.84115 -22.23483 1.000 48.61487 125 VAL A C 1
ATOM 974 O O . VAL A 1 125 ? 53.98874 -38.01506 -23.42275 1.000 50.22948 125 VAL A O 1
ATOM 978 N N . GLY A 1 126 ? 54.58572 -37.99914 -21.25481 1.000 58.92271 126 GLY A N 1
ATOM 979 C CA . GLY A 1 126 ? 55.99539 -38.18662 -21.52805 1.000 62.70628 126 GLY A CA 1
ATOM 980 C C . GLY A 1 126 ? 56.54683 -37.12962 -22.46924 1.000 63.00621 126 GLY A C 1
ATOM 981 O O . GLY A 1 126 ? 56.61666 -35.93713 -22.15286 1.000 67.70598 126 GLY A O 1
ATOM 982 N N . LYS A 1 127 ? 56.91469 -37.57821 -23.65778 1.000 57.21156 127 LYS A N 1
ATOM 983 C CA . LYS A 1 127 ? 57.53440 -36.77283 -24.70020 1.000 56.00878 127 LYS A CA 1
ATOM 984 C C . LYS A 1 127 ? 56.53473 -35.95387 -25.51752 1.000 56.98530 127 LYS A C 1
ATOM 985 O O . LYS A 1 127 ? 56.96544 -35.07900 -26.28163 1.000 53.01022 127 LYS A O 1
ATOM 991 N N . LEU A 1 128 ? 55.22613 -36.20229 -25.37478 1.000 59.42707 128 LEU A N 1
ATOM 992 C CA . LEU A 1 128 ? 54.19607 -35.48691 -26.12500 1.000 50.41579 128 LEU A CA 1
ATOM 993 C C . LEU A 1 128 ? 53.72243 -34.25389 -25.37105 1.000 45.69853 128 LEU A C 1
ATOM 994 O O . LEU A 1 128 ? 53.53858 -34.29498 -24.14442 1.000 45.65537 128 LEU A O 1
ATOM 999 N N . GLU A 1 129 ? 53.50437 -33.16783 -26.12264 1.000 39.12620 129 GLU A N 1
ATOM 1000 C CA . GLU A 1 129 ? 52.85037 -31.97457 -25.59762 1.000 37.57807 129 GLU A CA 1
ATOM 1001 C C . GLU A 1 129 ? 51.89468 -31.35404 -26.61021 1.000 34.59247 129 GLU A C 1
ATOM 1002 O O . GLU A 1 129 ? 52.31577 -30.90115 -27.68154 1.000 33.00242 129 GLU A O 1
ATOM 1008 N N . LYS A 1 130 ? 50.62170 -31.27028 -26.23454 1.000 30.78344 130 LYS A N 1
ATOM 1009 C CA . LYS A 1 130 ? 49.65529 -30.52291 -27.01757 1.000 29.17318 130 LYS A CA 1
ATOM 1010 C C . LYS A 1 130 ? 49.14147 -29.35606 -26.18172 1.000 29.37668 130 LYS A C 1
ATOM 1011 O O . LYS A 1 130 ? 49.01099 -29.46280 -24.95931 1.000 27.00036 130 LYS A O 1
ATOM 1017 N N . THR A 1 131 ? 48.87029 -28.22905 -26.84657 1.000 31.43096 131 THR A N 1
ATOM 1018 C CA . THR A 1 131 ? 48.28520 -27.05452 -26.20937 1.000 28.74731 131 THR A CA 1
ATOM 1019 C C . THR A 1 131 ? 47.03018 -26.63786 -26.96697 1.000 27.12630 131 THR A C 1
ATOM 1020 O O . THR A 1 131 ? 47.04461 -26.56448 -28.19736 1.000 26.87261 131 THR A O 1
ATOM 1024 N N . LEU A 1 132 ? 45.95342 -26.35237 -26.22114 1.000 28.61945 132 LEU A N 1
ATOM 1025 C CA . LEU A 1 132 ? 44.67988 -25.85942 -26.74510 1.000 25.05359 132 LEU A CA 1
ATOM 1026 C C . LEU A 1 132 ? 44.36793 -24.51674 -26.12261 1.000 27.87303 132 LEU A C 1
ATOM 1027 O O . LEU A 1 132 ? 44.63253 -24.31865 -24.93372 1.000 29.13155 132 LEU A O 1
ATOM 1032 N N . THR A 1 133 ? 43.74851 -23.62216 -26.90002 1.000 27.17322 133 THR A N 1
ATOM 1033 C CA . THR A 1 133 ? 43.21231 -22.36996 -26.37251 1.000 29.55742 133 THR A CA 1
ATOM 1034 C C . THR A 1 133 ? 41.84143 -22.08773 -26.97861 1.000 32.17565 133 THR A C 1
ATOM 1035 O O . THR A 1 133 ? 41.60033 -22.39681 -28.15340 1.000 35.09064 133 THR A O 1
ATOM 1039 N N . VAL A 1 134 ? 40.95100 -21.49538 -26.15966 1.000 33.26715 134 VAL A N 1
ATOM 1040 C CA . VAL A 1 134 ? 39.57252 -21.13969 -26.52465 1.000 30.58106 134 VAL A CA 1
ATOM 1041 C C . VAL A 1 134 ? 39.18101 -19.87198 -25.74925 1.000 43.68637 134 VAL A C 1
ATOM 1042 O O . VAL A 1 134 ? 39.88198 -19.44603 -24.82152 1.000 48.75523 134 VAL A O 1
ATOM 1046 N N . ASP A 1 135 ? 38.03187 -19.27092 -26.12041 1.000 53.85330 135 ASP A N 1
ATOM 1047 C CA . ASP A 1 135 ? 37.40361 -18.12670 -25.38816 1.000 57.20567 135 ASP A CA 1
ATOM 1048 C C . ASP A 1 135 ? 36.16914 -18.33768 -24.46671 1.000 57.24983 135 ASP A C 1
ATOM 1049 O O . ASP A 1 135 ? 35.98676 -19.29356 -23.67953 1.000 48.49608 135 ASP A O 1
#

Secondary structure (DSSP, 8-state):
-EEEEEEEHHHHHHHHHHHHHHHHTS-HHHHHHHHHHT-EEEEEEETTTEEEEEETTTTEEEE--SSEEEEESSS-EEEEEEHHHHHHHHHHHHHHHHHHHHTT--EEEEEEEEETTEEEEEEEETTEEEEEEE-

Sequence (135 aa):
IKVVIEGKAEDLLEEMEKIKESLSKFPEEKLKELEKKGYKATIVVKEDGTITVYNELTKEKHTLKKGKVTVEGKGEKKIELPLLTAYKVASDIVETLRKGIEAGATDASITLEYKDGKITITVKVGKLEKTLTVD